Protein AF-A0A1Q7JZ02-F1 (afdb_monomer_lite)

Foldseek 3Di:
DFPPPPDDQPVCQVVLVVCVVVVDDSVVSCVVVVVPDPSSSCCNVPDDCCVVVCVVVVVVVVVVVVVVVVVVD

Secondary structure (DSSP, 8-state):
--TTT----HHHHHHHHHHHHTT--HHHHHHHTT--SHHHHHHHHT----HHHHHHHHHHHHHHHHHHHHHH-

Structure (mmCIF, N/CA/C/O backbone):
data_AF-A0A1Q7JZ02-F1
#
_entry.id   AF-A0A1Q7JZ02-F1
#
loop_
_atom_site.group_PDB
_atom_site.id
_atom_site.type_symbol
_atom_site.label_atom_id
_atom_site.label_alt_id
_atom_site.label_comp_id
_atom_site.label_asym_id
_atom_site.label_entity_id
_atom_site.label_seq_id
_atom_site.pdbx_PDB_ins_code
_atom_site.Cartn_x
_atom_site.Cartn_y
_atom_site.Cartn_z
_atom_site.occupancy
_atom_site.B_iso_or_equiv
_atom_site.auth_seq_id
_atom_site.auth_comp_id
_atom_site.auth_asym_id
_atom_site.auth_atom_id
_atom_site.pdbx_PDB_model_num
ATOM 1 N N . ARG A 1 1 ? 6.918 3.612 5.011 1.00 90.06 1 ARG A N 1
ATOM 2 C CA . ARG A 1 1 ? 6.528 4.179 6.332 1.00 90.06 1 ARG A CA 1
ATOM 3 C C . ARG A 1 1 ? 5.215 4.940 6.167 1.00 90.06 1 ARG A C 1
ATOM 5 O O . AR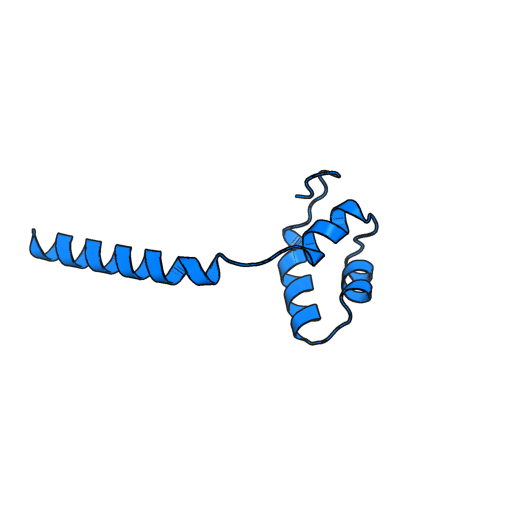G A 1 1 ? 4.880 5.269 5.037 1.00 90.06 1 ARG A O 1
ATOM 12 N N . CYS A 1 2 ? 4.472 5.211 7.240 1.00 93.25 2 CYS A N 1
ATOM 13 C CA . CYS A 1 2 ? 3.284 6.071 7.167 1.00 93.25 2 CYS A CA 1
ATOM 14 C C . CYS A 1 2 ? 3.662 7.543 7.000 1.00 93.25 2 CYS A C 1
ATOM 16 O O . CYS A 1 2 ? 4.529 8.023 7.727 1.00 93.25 2 CYS A O 1
ATOM 18 N N . PHE A 1 3 ? 2.947 8.268 6.137 1.00 92.25 3 PHE A N 1
ATOM 19 C CA . PHE A 1 3 ? 3.161 9.703 5.930 1.00 92.25 3 PHE A CA 1
ATOM 20 C C . PHE A 1 3 ? 2.858 10.562 7.163 1.00 92.25 3 PHE A C 1
ATOM 22 O O . PHE A 1 3 ? 3.518 11.569 7.372 1.00 92.25 3 PHE A O 1
ATOM 29 N N . THR A 1 4 ? 1.885 10.171 7.991 1.00 93.81 4 THR A N 1
ATOM 30 C CA . THR A 1 4 ? 1.493 10.956 9.175 1.00 93.81 4 THR A CA 1
ATOM 31 C C . THR A 1 4 ? 2.191 10.474 10.442 1.00 93.81 4 THR A C 1
ATOM 33 O O . THR A 1 4 ? 2.789 11.263 11.159 1.00 93.81 4 THR A O 1
ATOM 36 N N . CYS A 1 5 ? 2.090 9.173 10.750 1.00 94.19 5 CYS A N 1
ATOM 37 C CA . CYS A 1 5 ? 2.552 8.615 12.026 1.00 94.19 5 CYS A CA 1
ATOM 38 C C . CYS A 1 5 ? 4.035 8.206 12.013 1.00 94.19 5 CYS A C 1
ATOM 40 O O . CYS A 1 5 ? 4.572 7.871 13.061 1.00 94.19 5 CYS A O 1
ATOM 42 N N . GLY A 1 6 ? 4.682 8.137 10.844 1.00 91.75 6 GLY A N 1
ATOM 43 C CA . GLY A 1 6 ? 6.065 7.666 10.708 1.00 91.75 6 GLY A CA 1
ATOM 44 C C . GLY A 1 6 ? 6.281 6.162 10.942 1.00 91.75 6 GLY A C 1
ATOM 45 O O . GLY A 1 6 ? 7.351 5.655 10.605 1.00 91.75 6 GLY A O 1
ATOM 46 N N . ASN A 1 7 ? 5.280 5.426 11.444 1.00 91.69 7 ASN A N 1
ATOM 47 C CA . ASN A 1 7 ? 5.389 3.988 11.714 1.00 91.69 7 ASN A CA 1
ATOM 48 C C . ASN A 1 7 ? 5.803 3.169 10.480 1.00 91.69 7 ASN A C 1
ATOM 50 O O . ASN A 1 7 ? 5.510 3.520 9.326 1.00 91.69 7 ASN A O 1
ATOM 54 N N . LEU A 1 8 ? 6.454 2.035 10.748 1.00 91.38 8 LEU A N 1
ATOM 55 C CA . LEU A 1 8 ? 6.763 1.016 9.752 1.00 91.38 8 LEU A CA 1
ATOM 56 C C . LEU A 1 8 ? 5.468 0.349 9.256 1.00 91.38 8 LEU A C 1
ATOM 58 O O . LEU A 1 8 ? 4.538 0.128 10.029 1.00 91.38 8 LEU A O 1
ATOM 62 N N . ILE A 1 9 ? 5.391 0.147 7.941 1.00 92.50 9 ILE A N 1
ATOM 63 C CA . ILE A 1 9 ? 4.188 -0.301 7.212 1.00 92.50 9 ILE A CA 1
ATOM 64 C C . ILE A 1 9 ? 4.567 -1.251 6.073 1.00 92.50 9 ILE A C 1
ATOM 66 O O . ILE A 1 9 ? 3.821 -2.172 5.764 1.00 92.50 9 ILE A O 1
ATOM 70 N N . ALA A 1 10 ? 5.706 -0.994 5.419 1.00 90.38 10 ALA A N 1
ATOM 71 C CA . ALA A 1 10 ? 6.121 -1.714 4.219 1.00 90.38 10 ALA A CA 1
ATOM 72 C C . ALA A 1 10 ? 6.389 -3.206 4.479 1.00 90.38 10 ALA A C 1
ATOM 74 O O . ALA A 1 10 ? 6.125 -4.027 3.613 1.00 90.38 10 ALA A O 1
ATOM 75 N N . ASP A 1 11 ? 6.845 -3.547 5.684 1.00 92.81 11 ASP A N 1
ATOM 76 C CA . ASP A 1 11 ? 7.057 -4.917 6.160 1.00 92.81 11 ASP A CA 1
ATOM 77 C C . ASP A 1 11 ? 5.768 -5.754 6.149 1.00 92.81 11 ASP A C 1
ATOM 79 O O . ASP A 1 11 ? 5.790 -6.928 5.800 1.00 92.81 11 ASP A O 1
ATOM 83 N N . LYS A 1 12 ? 4.630 -5.136 6.475 1.00 91.50 12 LYS A N 1
ATOM 84 C CA . LYS A 1 12 ? 3.327 -5.809 6.613 1.00 91.50 12 LYS A CA 1
ATOM 85 C C . LYS A 1 12 ? 2.496 -5.821 5.330 1.00 91.50 12 LYS A C 1
ATOM 87 O O . LYS A 1 12 ? 1.431 -6.434 5.290 1.00 91.50 12 LYS A O 1
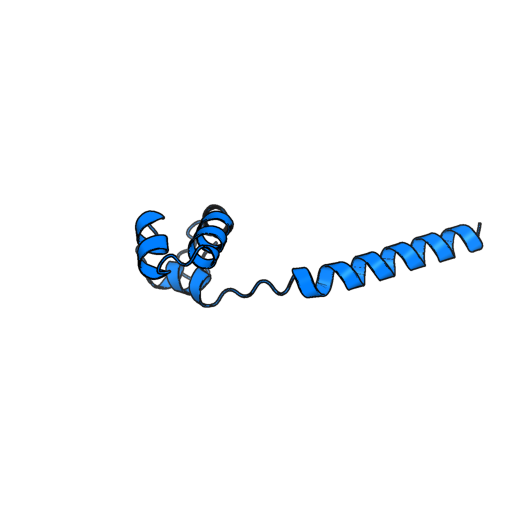ATOM 92 N N . TYR A 1 13 ? 2.942 -5.118 4.290 1.00 91.56 13 TYR A N 1
ATOM 93 C CA . TYR A 1 13 ? 2.158 -4.923 3.071 1.00 91.56 13 TYR A CA 1
ATOM 94 C C . TYR A 1 13 ? 1.926 -6.212 2.283 1.00 91.56 13 TYR A C 1
ATOM 96 O O . TYR A 1 13 ? 0.799 -6.474 1.867 1.00 91.56 13 TYR A O 1
ATOM 104 N N . ALA A 1 14 ? 2.963 -7.037 2.131 1.00 91.81 14 ALA A N 1
ATOM 105 C CA . ALA A 1 14 ? 2.860 -8.299 1.405 1.00 91.81 14 ALA A CA 1
ATOM 106 C C . ALA A 1 14 ? 1.842 -9.252 2.058 1.00 91.81 14 ALA A C 1
ATOM 108 O O . ALA A 1 14 ? 0.982 -9.809 1.378 1.00 91.81 14 ALA A O 1
ATOM 109 N N . GLU A 1 15 ? 1.890 -9.384 3.386 1.00 93.44 15 GLU A N 1
ATOM 110 C CA . GLU A 1 15 ? 0.960 -10.222 4.150 1.00 93.44 15 GLU A CA 1
ATOM 111 C C . GLU A 1 15 ? -0.485 -9.712 4.047 1.00 93.44 15 GLU A C 1
ATOM 113 O O . GLU A 1 15 ? -1.397 -10.497 3.784 1.00 93.44 15 GLU A O 1
ATOM 118 N N . TYR A 1 16 ? -0.690 -8.395 4.171 1.00 93.56 16 TYR A N 1
ATOM 119 C CA . TYR A 1 16 ? -1.998 -7.768 3.971 1.00 93.56 16 TYR A CA 1
ATOM 120 C C . TYR A 1 16 ? -2.554 -8.035 2.563 1.00 93.56 16 TYR A C 1
ATOM 122 O O . TYR A 1 16 ? -3.689 -8.490 2.431 1.00 93.56 16 TYR A O 1
ATOM 130 N N . SER A 1 17 ? -1.754 -7.797 1.516 1.00 92.69 17 SER A N 1
ATOM 131 C CA . SER A 1 17 ? -2.164 -7.981 0.115 1.00 92.69 17 SER A CA 1
ATOM 132 C C . SER A 1 17 ? -2.569 -9.430 -0.163 1.00 92.69 17 SER A C 1
ATOM 134 O O . SER A 1 17 ? -3.613 -9.674 -0.765 1.00 92.69 17 SER A O 1
ATOM 136 N N . ASN A 1 18 ? -1.804 -10.402 0.342 1.00 93.88 18 ASN A N 1
ATOM 137 C CA . ASN A 1 18 ? -2.097 -11.822 0.151 1.00 93.88 18 ASN A CA 1
ATOM 138 C C . ASN A 1 18 ? -3.392 -12.259 0.850 1.00 93.88 18 ASN A C 1
ATOM 140 O O . ASN A 1 18 ? -4.202 -12.951 0.236 1.00 93.88 18 ASN A O 1
ATOM 144 N N . ARG A 1 19 ? -3.626 -11.832 2.098 1.00 94.56 19 ARG A N 1
ATOM 145 C CA . ARG A 1 19 ? -4.856 -12.178 2.837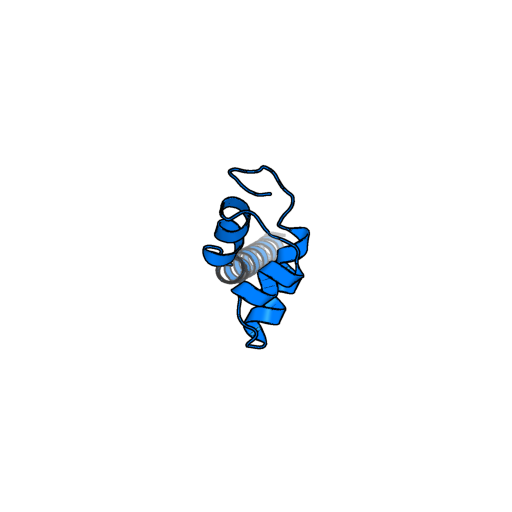 1.00 94.56 19 ARG A CA 1
ATOM 146 C C . ARG A 1 19 ? -6.102 -11.537 2.238 1.00 94.56 19 ARG A C 1
ATOM 148 O O . ARG A 1 19 ? -7.124 -12.200 2.091 1.00 94.56 19 ARG A O 1
ATOM 155 N N . VAL A 1 20 ? -6.006 -10.276 1.818 1.00 92.94 20 VAL A N 1
ATOM 156 C CA . VAL A 1 20 ? -7.118 -9.595 1.140 1.00 92.94 20 VAL A CA 1
ATOM 157 C C . VAL A 1 20 ? -7.421 -10.258 -0.207 1.00 92.94 20 VAL A C 1
ATOM 159 O O . VAL A 1 20 ? -8.585 -10.478 -0.530 1.00 92.94 20 VAL A O 1
ATOM 162 N N . LYS A 1 21 ? -6.396 -10.660 -0.972 1.00 91.69 21 LYS A N 1
ATOM 163 C CA . LYS A 1 21 ? -6.576 -11.436 -2.214 1.00 91.69 21 LYS A CA 1
ATOM 164 C C . LYS A 1 21 ? -7.174 -12.825 -1.968 1.00 91.69 21 LYS A C 1
ATOM 166 O O . LYS A 1 21 ? -7.888 -13.323 -2.831 1.00 91.69 21 LYS A O 1
ATOM 171 N N . ALA A 1 22 ? -6.926 -13.426 -0.804 1.00 94.88 22 ALA A N 1
ATOM 172 C CA . ALA A 1 22 ? -7.552 -14.681 -0.385 1.00 94.88 22 ALA A CA 1
ATOM 173 C C . ALA A 1 22 ? -9.036 -14.528 0.015 1.00 94.88 22 ALA A C 1
ATOM 175 O O . ALA A 1 22 ? -9.701 -15.529 0.271 1.00 94.88 22 ALA A O 1
ATOM 176 N N . GLY A 1 23 ? -9.570 -13.300 0.044 1.00 93.94 23 GLY A N 1
ATOM 177 C CA . GLY A 1 23 ? -10.972 -13.016 0.354 1.00 93.94 23 GLY A CA 1
ATOM 178 C C . GLY A 1 23 ? -11.246 -12.700 1.825 1.00 93.94 23 GLY A C 1
ATOM 179 O O . GLY A 1 23 ? -12.409 -12.616 2.218 1.00 93.94 23 GLY A O 1
ATOM 180 N N . GLU A 1 24 ? -10.211 -12.514 2.650 1.00 93.75 24 GLU A N 1
ATOM 181 C CA . GLU A 1 24 ? -10.394 -12.042 4.023 1.00 93.75 24 GLU A CA 1
ATOM 182 C C . GLU A 1 24 ? -10.801 -10.561 4.063 1.00 93.75 24 GLU A C 1
ATOM 184 O O . GLU A 1 24 ? -10.372 -9.745 3.245 1.00 93.75 24 GLU A O 1
ATOM 189 N N . ASP A 1 25 ? -11.604 -10.200 5.066 1.00 93.50 25 ASP A N 1
ATOM 190 C CA . ASP A 1 25 ? -12.037 -8.819 5.271 1.00 93.50 25 ASP A CA 1
ATOM 191 C C . ASP A 1 25 ? -10.842 -7.897 5.610 1.00 93.50 25 ASP A C 1
ATOM 193 O O . ASP A 1 25 ? -10.147 -8.134 6.609 1.00 93.50 25 ASP A O 1
ATOM 197 N N . PRO A 1 26 ? -10.613 -6.808 4.848 1.00 91.88 26 PRO A N 1
ATOM 198 C CA . PRO A 1 26 ? -9.470 -5.921 5.048 1.00 91.88 26 PRO A CA 1
ATOM 199 C C . PRO A 1 26 ? -9.365 -5.340 6.461 1.00 91.88 26 PRO A C 1
ATOM 201 O O . PRO A 1 26 ? -8.253 -5.143 6.961 1.00 91.88 26 PRO A O 1
ATOM 204 N N . ALA A 1 27 ? -10.496 -5.057 7.121 1.00 92.00 27 ALA A N 1
ATOM 205 C CA . ALA A 1 27 ? -10.491 -4.494 8.468 1.00 92.00 27 ALA A CA 1
ATOM 206 C C . ALA A 1 27 ? -9.937 -5.498 9.486 1.00 92.00 27 ALA A C 1
ATOM 208 O O . ALA A 1 27 ? -9.005 -5.160 10.223 1.00 92.00 27 ALA A O 1
ATOM 209 N N . LYS A 1 28 ? -10.418 -6.748 9.445 1.00 93.56 28 LYS A N 1
ATOM 210 C CA . LYS A 1 28 ? -9.910 -7.843 10.288 1.00 93.56 28 LYS A CA 1
ATOM 211 C C . LYS A 1 28 ? -8.434 -8.138 10.039 1.00 93.56 28 LYS A C 1
ATOM 213 O O . LYS A 1 28 ? -7.678 -8.329 10.993 1.00 93.56 28 LYS A O 1
ATOM 218 N N . VAL A 1 29 ? -7.994 -8.119 8.779 1.00 94.25 29 VAL A N 1
ATOM 219 C CA . VAL A 1 29 ? -6.577 -8.318 8.441 1.00 94.25 29 VAL A CA 1
ATOM 220 C C . VAL A 1 29 ? -5.721 -7.211 9.064 1.00 94.25 29 VAL A C 1
ATOM 222 O O . VAL A 1 29 ? -4.734 -7.504 9.740 1.00 94.25 29 VAL A O 1
ATOM 225 N N . MET A 1 30 ? -6.115 -5.942 8.922 1.00 91.94 30 MET A N 1
ATOM 226 C CA . MET A 1 30 ? -5.394 -4.817 9.536 1.00 91.94 30 MET A CA 1
ATOM 227 C C . MET A 1 30 ? -5.364 -4.891 11.071 1.00 91.94 30 MET A C 1
ATOM 229 O O . MET A 1 30 ? -4.351 -4.527 11.680 1.00 91.94 30 MET A O 1
ATOM 233 N N . ASP A 1 31 ? -6.441 -5.378 11.692 1.00 92.56 31 ASP A N 1
ATOM 234 C CA . ASP A 1 31 ? -6.512 -5.598 13.140 1.00 92.56 31 ASP A CA 1
ATOM 235 C C . ASP A 1 31 ? -5.548 -6.698 13.593 1.00 92.56 31 ASP A C 1
ATOM 237 O O . ASP A 1 31 ? -4.793 -6.491 14.546 1.00 92.56 31 ASP A O 1
ATOM 241 N N . SER A 1 32 ? -5.494 -7.817 12.863 1.00 93.56 32 SER A N 1
ATOM 242 C CA . SER A 1 32 ? -4.564 -8.922 13.135 1.00 93.56 32 SER A CA 1
ATOM 243 C C . SER A 1 32 ? -3.093 -8.497 13.025 1.00 93.56 32 SER A C 1
ATOM 245 O O . SER A 1 32 ? -2.257 -8.910 13.824 1.00 93.56 32 SER A O 1
ATOM 247 N 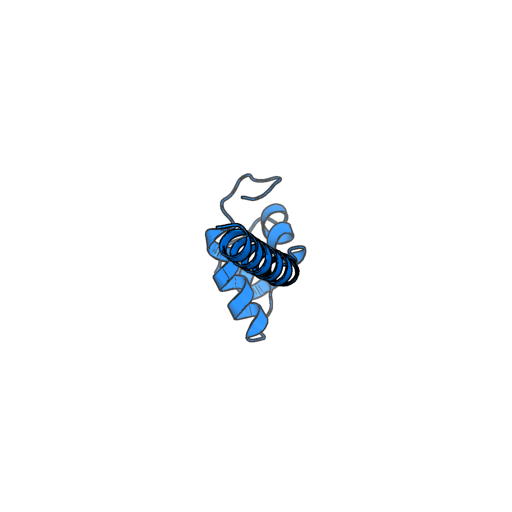N . LEU A 1 33 ? -2.786 -7.579 12.100 1.00 91.44 33 LEU A N 1
ATOM 248 C CA . LEU A 1 33 ? -1.452 -7.003 11.888 1.00 91.44 33 LEU A CA 1
ATOM 249 C C . LEU A 1 33 ? -1.100 -5.887 12.892 1.00 91.44 33 LEU A C 1
ATOM 251 O O . LEU A 1 33 ? -0.046 -5.241 12.784 1.00 91.44 33 LEU A O 1
ATOM 255 N N . ASN A 1 34 ? -1.966 -5.656 13.885 1.00 90.88 34 ASN A N 1
ATOM 256 C CA . ASN A 1 34 ? -1.819 -4.667 14.950 1.00 90.88 34 ASN A CA 1
ATOM 257 C C . ASN A 1 34 ? -1.725 -3.212 14.437 1.00 90.88 34 ASN A C 1
ATOM 259 O O . ASN A 1 34 ? -1.055 -2.359 15.029 1.00 90.88 34 ASN A O 1
ATOM 263 N N . ILE A 1 35 ? -2.385 -2.898 13.317 1.00 91.50 35 ILE A N 1
ATOM 264 C CA . ILE A 1 35 ? -2.399 -1.552 12.727 1.00 91.50 35 ILE A CA 1
ATOM 265 C C . ILE A 1 35 ? -3.579 -0.773 13.308 1.00 91.50 35 ILE A C 1
ATOM 267 O O . ILE A 1 35 ? -4.630 -0.659 12.697 1.00 91.50 35 ILE A O 1
ATOM 271 N N . LYS A 1 36 ? -3.421 -0.206 14.507 1.00 88.25 36 LYS A N 1
ATOM 272 C CA . LYS A 1 36 ? -4.555 0.416 15.218 1.00 88.25 36 LYS A CA 1
ATOM 273 C C . LYS A 1 36 ? -4.968 1.784 14.666 1.00 88.25 36 LYS A C 1
ATOM 275 O O . LYS A 1 36 ? -6.157 2.055 14.515 1.00 88.25 36 LYS A O 1
ATOM 280 N N . ARG A 1 37 ? -4.001 2.659 14.363 1.00 93.00 37 ARG A N 1
ATOM 281 C CA . ARG A 1 37 ? -4.268 4.068 14.010 1.00 93.00 37 ARG A CA 1
ATOM 282 C C . ARG A 1 37 ? -4.805 4.205 12.585 1.00 93.00 37 ARG A C 1
ATOM 284 O O . ARG A 1 37 ? -4.197 3.692 11.646 1.00 93.00 37 ARG A O 1
ATOM 291 N N . TYR A 1 38 ? -5.860 5.001 12.417 1.00 93.62 38 TYR A N 1
ATOM 292 C CA . TYR A 1 38 ? -6.493 5.259 11.118 1.00 93.62 38 TYR A CA 1
ATOM 293 C C . TYR A 1 38 ? -5.513 5.813 10.068 1.00 93.62 38 TYR A C 1
ATOM 295 O O . TYR A 1 38 ? -5.558 5.416 8.907 1.00 93.62 38 TYR A O 1
ATOM 303 N N . CYS A 1 39 ? -4.572 6.676 10.471 1.00 94.62 39 CYS A N 1
ATOM 304 C CA . CYS A 1 39 ? -3.591 7.269 9.561 1.00 94.62 39 CYS A CA 1
ATOM 305 C C . CYS A 1 39 ? -2.645 6.223 8.959 1.00 94.62 39 CYS A C 1
ATOM 307 O O . CYS A 1 39 ? -2.294 6.301 7.783 1.00 94.62 39 CYS A O 1
ATOM 309 N N . CYS A 1 40 ? -2.276 5.214 9.749 1.00 93.25 40 CYS A N 1
ATOM 310 C CA . CYS A 1 40 ? -1.444 4.118 9.290 1.00 93.25 40 CYS A CA 1
ATOM 311 C C . CYS A 1 40 ? -2.293 3.105 8.462 1.00 93.25 40 CYS A C 1
ATOM 313 O O . CYS A 1 40 ? -1.773 2.549 7.502 1.00 93.25 40 CYS A O 1
ATOM 315 N N . ARG A 1 41 ? -3.604 2.937 8.737 1.00 93.50 41 ARG A N 1
ATOM 316 C CA . ARG A 1 41 ? -4.539 2.108 7.928 1.00 93.50 41 ARG A CA 1
ATOM 317 C C . ARG A 1 41 ? -4.830 2.673 6.538 1.00 93.50 41 ARG A C 1
ATOM 319 O O . ARG A 1 41 ? -4.838 1.925 5.566 1.00 93.50 41 ARG A O 1
ATOM 326 N N . ARG A 1 42 ? -5.011 3.996 6.431 1.00 93.69 42 ARG A N 1
ATOM 327 C CA . ARG A 1 42 ? -5.194 4.719 5.156 1.00 93.69 42 ARG A CA 1
ATOM 328 C C . ARG A 1 42 ? -4.170 4.285 4.107 1.00 93.69 42 ARG A C 1
ATOM 330 O O . ARG A 1 42 ? -4.530 4.106 2.954 1.00 93.69 42 ARG A O 1
ATOM 337 N N . MET A 1 43 ? -2.918 4.095 4.527 1.00 92.69 43 MET A N 1
ATOM 338 C CA . MET A 1 43 ? -1.824 3.702 3.639 1.00 92.69 43 MET A CA 1
ATOM 339 C C . MET A 1 43 ? -2.072 2.380 2.917 1.00 92.69 43 MET A C 1
ATOM 341 O O . MET A 1 43 ? -1.624 2.242 1.789 1.00 92.69 43 MET A O 1
ATOM 345 N N . PHE A 1 44 ? -2.763 1.428 3.548 1.00 91.56 44 PHE A N 1
ATOM 346 C CA . PHE A 1 44 ? -3.085 0.136 2.944 1.00 91.56 44 PHE A CA 1
ATOM 347 C C . PHE A 1 44 ? -4.308 0.239 2.034 1.00 91.56 44 PHE A C 1
ATOM 349 O O . PHE A 1 44 ? -4.272 -0.237 0.903 1.00 91.56 44 PHE A O 1
ATOM 356 N N . ILE A 1 45 ? -5.361 0.915 2.501 1.00 90.44 45 ILE A N 1
ATOM 357 C CA . ILE A 1 45 ? -6.632 1.046 1.773 1.00 90.44 45 ILE A CA 1
ATOM 358 C C . ILE A 1 45 ? -6.443 1.792 0.447 1.00 90.44 45 ILE A C 1
ATOM 360 O O . ILE A 1 45 ? -6.998 1.389 -0.566 1.00 90.44 45 ILE A O 1
ATOM 364 N 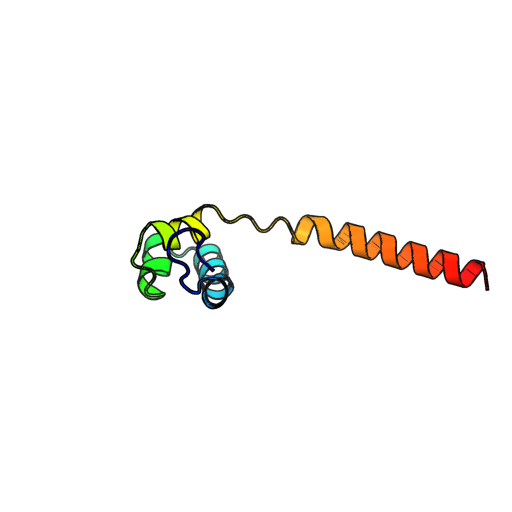N . SER A 1 46 ? -5.652 2.869 0.439 1.00 90.25 46 SER A N 1
ATOM 365 C CA . SER A 1 46 ? -5.438 3.693 -0.757 1.00 90.25 46 SER A CA 1
ATOM 366 C C . SER A 1 46 ? -4.226 3.270 -1.592 1.00 90.25 46 SER A C 1
ATOM 368 O O . SER A 1 46 ? -3.817 4.017 -2.479 1.00 90.25 46 SER A O 1
ATOM 370 N N . SER A 1 47 ? -3.578 2.149 -1.267 1.00 89.81 47 SER A N 1
ATOM 371 C CA . SER A 1 47 ? -2.409 1.687 -2.021 1.00 89.81 47 SER A CA 1
ATOM 372 C C . SER A 1 47 ? -2.828 1.024 -3.330 1.00 89.81 47 SER A C 1
ATOM 374 O O . SER A 1 47 ? -3.736 0.198 -3.353 1.00 89.81 47 SER A O 1
ATOM 376 N N . ILE A 1 48 ? -2.141 1.373 -4.416 1.00 90.69 48 ILE A N 1
ATOM 377 C CA . ILE A 1 48 ? -2.291 0.731 -5.723 1.00 90.69 48 ILE A CA 1
ATOM 378 C C . ILE A 1 48 ? -0.888 0.400 -6.230 1.00 90.69 48 ILE A C 1
ATOM 380 O O . ILE A 1 48 ? -0.023 1.274 -6.303 1.00 90.69 48 ILE A O 1
ATOM 384 N N . GLU A 1 49 ? -0.657 -0.864 -6.580 1.00 89.69 49 GLU A N 1
ATOM 385 C CA . GLU A 1 49 ? 0.624 -1.347 -7.100 1.00 89.69 49 GLU A CA 1
ATOM 386 C C . GLU A 1 49 ? 0.702 -1.133 -8.622 1.00 89.69 49 GLU A C 1
ATOM 388 O O . GLU A 1 49 ? 0.476 -2.047 -9.411 1.00 89.69 49 GLU A O 1
ATOM 393 N N . THR A 1 50 ? 1.029 0.085 -9.062 1.00 92.56 50 THR A N 1
ATOM 394 C CA . THR A 1 50 ? 1.210 0.393 -10.499 1.00 92.56 50 THR A CA 1
ATOM 395 C C . THR A 1 50 ? 2.537 -0.111 -11.066 1.00 92.56 50 THR A C 1
ATOM 397 O O . THR A 1 50 ? 2.712 -0.177 -12.281 1.00 92.56 50 THR A O 1
ATOM 400 N N . ILE A 1 51 ? 3.473 -0.509 -10.200 1.00 92.69 51 ILE A N 1
ATOM 401 C CA . ILE A 1 51 ? 4.820 -0.927 -10.594 1.00 92.69 51 ILE A CA 1
ATOM 402 C C . ILE A 1 51 ? 4.815 -2.107 -11.574 1.00 92.69 51 ILE A C 1
ATOM 404 O O . ILE A 1 51 ? 5.584 -2.107 -12.532 1.00 92.69 51 ILE A O 1
ATOM 408 N N . TYR A 1 52 ? 3.892 -3.058 -11.413 1.00 92.19 52 TYR A N 1
ATOM 409 C CA . TYR A 1 52 ? 3.783 -4.221 -12.298 1.00 92.19 52 TYR A CA 1
ATOM 410 C C . TYR A 1 52 ? 3.391 -3.860 -13.735 1.00 92.19 52 TYR A C 1
ATOM 412 O O . TYR A 1 52 ? 3.704 -4.609 -14.653 1.00 92.19 52 TYR A O 1
ATOM 420 N N . GLN A 1 53 ? 2.750 -2.709 -13.951 1.00 92.94 53 GLN A N 1
ATOM 421 C CA . GLN A 1 53 ? 2.418 -2.229 -15.296 1.00 92.94 53 GLN A CA 1
ATOM 422 C C . GLN A 1 53 ? 3.640 -1.619 -15.995 1.00 92.94 53 GLN A C 1
ATOM 424 O O . GLN A 1 53 ? 3.743 -1.649 -17.217 1.00 92.94 53 GLN A O 1
ATOM 429 N N . ILE A 1 54 ? 4.572 -1.069 -15.216 1.00 94.81 54 ILE A N 1
ATOM 430 C CA . ILE A 1 54 ? 5.717 -0.303 -15.710 1.00 94.81 54 ILE A CA 1
ATOM 431 C C . ILE A 1 54 ? 6.931 -1.210 -15.968 1.00 94.81 54 ILE A C 1
ATOM 433 O O . ILE A 1 54 ? 7.676 -0.979 -16.920 1.00 94.81 54 ILE A O 1
ATOM 437 N N . ILE A 1 55 ? 7.125 -2.259 -15.161 1.00 95.81 55 ILE A N 1
ATOM 438 C CA . ILE A 1 55 ? 8.261 -3.193 -15.280 1.00 95.81 55 ILE A CA 1
ATOM 439 C C . ILE A 1 55 ? 8.451 -3.744 -16.712 1.00 95.81 55 ILE A C 1
ATOM 441 O O . ILE A 1 55 ? 9.562 -3.616 -17.233 1.00 95.81 55 ILE A O 1
ATOM 445 N N . PRO A 1 56 ? 7.416 -4.271 -17.402 1.00 95.38 56 PRO A N 1
ATOM 446 C CA . PRO A 1 56 ? 7.585 -4.873 -18.728 1.00 95.38 56 PRO A CA 1
ATOM 447 C C . PRO A 1 56 ? 8.117 -3.892 -19.777 1.00 95.38 56 PRO A C 1
ATOM 449 O O . PRO A 1 56 ? 8.861 -4.275 -20.679 1.00 95.38 56 PRO A O 1
ATOM 452 N N . TYR A 1 57 ? 7.764 -2.610 -19.649 1.00 95.25 57 TYR A N 1
ATOM 453 C CA . TYR A 1 57 ? 8.232 -1.564 -20.553 1.00 95.25 57 TYR A CA 1
ATOM 454 C C . TYR A 1 57 ? 9.743 -1.343 -20.421 1.00 95.25 57 TYR A C 1
ATOM 456 O O . TYR A 1 57 ? 10.459 -1.306 -21.423 1.00 95.25 57 TYR A O 1
ATOM 464 N N . TYR A 1 58 ? 10.248 -1.260 -19.188 1.00 94.06 58 TYR A N 1
ATOM 465 C CA . TYR A 1 58 ? 11.682 -1.105 -18.941 1.00 94.06 58 TYR A CA 1
ATOM 466 C C . TYR A 1 58 ? 12.480 -2.356 -19.314 1.00 94.06 58 TYR A C 1
ATOM 468 O O . TYR A 1 58 ? 13.596 -2.235 -19.819 1.00 94.06 58 TYR A O 1
ATOM 476 N N . GLU A 1 59 ? 11.920 -3.550 -19.122 1.00 94.06 59 GLU A N 1
ATOM 477 C CA . GLU A 1 59 ? 12.547 -4.794 -19.574 1.00 94.06 59 GLU A CA 1
ATOM 478 C C . GLU A 1 59 ? 12.677 -4.846 -21.100 1.00 94.06 59 GLU A C 1
ATOM 480 O O . GLU A 1 59 ? 13.750 -5.167 -21.613 1.00 94.06 59 GLU A O 1
ATOM 485 N N . ALA A 1 60 ? 11.619 -4.481 -21.828 1.00 94.25 60 ALA A N 1
ATOM 486 C CA . ALA A 1 60 ? 11.631 -4.435 -23.288 1.00 94.25 60 ALA A CA 1
ATOM 487 C C . ALA A 1 60 ? 12.626 -3.396 -23.829 1.00 94.25 60 ALA A C 1
ATOM 489 O O . ALA A 1 60 ? 13.384 -3.694 -24.753 1.00 94.25 60 ALA A O 1
ATOM 490 N N . LEU A 1 61 ? 12.672 -2.201 -23.228 1.00 94.69 61 LEU A N 1
ATOM 491 C CA . LEU A 1 61 ? 13.664 -1.179 -23.572 1.00 94.69 61 LEU A CA 1
ATOM 492 C C . LEU A 1 61 ? 15.091 -1.683 -23.352 1.00 94.69 61 LEU A C 1
ATOM 494 O O . LEU A 1 61 ? 15.933 -1.539 -24.234 1.00 94.69 61 LEU A O 1
ATOM 498 N N . ARG A 1 62 ? 15.359 -2.307 -22.199 1.00 93.62 62 ARG A N 1
ATOM 499 C CA . ARG A 1 62 ? 16.694 -2.815 -21.866 1.00 93.62 62 ARG A CA 1
ATOM 500 C C . ARG A 1 62 ? 17.155 -3.901 -22.838 1.00 93.62 62 ARG A C 1
ATOM 502 O O . ARG A 1 62 ? 18.317 -3.881 -23.229 1.00 93.62 62 ARG A O 1
ATOM 509 N N . ARG A 1 63 ? 16.255 -4.803 -23.254 1.00 93.56 63 ARG A N 1
ATOM 510 C CA . ARG A 1 63 ? 16.540 -5.833 -24.271 1.00 93.56 63 ARG A CA 1
ATOM 511 C C . ARG A 1 63 ? 16.896 -5.215 -25.623 1.00 93.56 63 ARG A C 1
ATOM 513 O O . ARG A 1 63 ? 17.946 -5.536 -26.169 1.00 93.56 63 ARG A O 1
ATOM 520 N N . ARG A 1 64 ? 16.100 -4.252 -26.102 1.00 92.62 64 ARG A N 1
ATOM 521 C CA . ARG A 1 64 ? 16.408 -3.540 -27.354 1.00 92.62 64 ARG A CA 1
ATOM 522 C C . ARG A 1 64 ? 17.743 -2.808 -27.300 1.00 92.62 64 ARG A C 1
ATOM 524 O O . ARG A 1 64 ? 18.491 -2.835 -28.265 1.00 92.62 64 ARG A O 1
ATOM 531 N N . MET A 1 65 ? 18.059 -2.158 -26.181 1.00 92.31 65 MET A N 1
ATOM 532 C CA . MET A 1 65 ? 19.348 -1.479 -26.030 1.00 92.31 65 MET A CA 1
ATOM 533 C C . MET A 1 65 ? 20.522 -2.460 -26.092 1.00 92.31 65 MET A C 1
ATOM 535 O O . MET A 1 65 ? 21.523 -2.141 -26.722 1.00 92.31 65 MET A O 1
ATOM 539 N N . SER A 1 66 ? 20.405 -3.649 -25.484 1.00 92.50 66 SER A N 1
ATOM 540 C CA . SER A 1 66 ? 21.453 -4.674 -25.590 1.00 92.50 66 SER A CA 1
ATOM 541 C C . SER A 1 66 ? 21.594 -5.246 -27.001 1.00 92.50 66 SER A C 1
ATOM 543 O O . SER A 1 66 ? 22.717 -5.484 -27.427 1.00 92.50 66 SER A O 1
ATOM 545 N N . GLU A 1 67 ? 20.486 -5.425 -27.726 1.00 93.44 67 GLU A N 1
ATOM 546 C CA . GLU A 1 67 ? 20.498 -5.865 -29.129 1.00 93.44 67 GLU A CA 1
ATOM 547 C C . GLU A 1 67 ? 21.222 -4.834 -30.007 1.00 93.44 67 GLU A C 1
ATOM 549 O O . GLU A 1 67 ? 22.192 -5.166 -30.680 1.00 93.44 67 GLU A O 1
ATOM 554 N N . ILE A 1 68 ? 20.845 -3.556 -29.898 1.00 92.12 68 ILE A N 1
ATOM 555 C CA . ILE A 1 68 ? 21.485 -2.454 -30.633 1.00 92.12 68 ILE A CA 1
ATOM 556 C C . ILE A 1 68 ? 22.980 -2.364 -30.308 1.00 92.12 68 ILE A C 1
ATOM 558 O O . ILE A 1 68 ? 23.795 -2.174 -31.202 1.00 92.12 68 ILE A O 1
ATOM 562 N N . GLN A 1 69 ? 23.361 -2.513 -29.038 1.00 87.44 69 GLN A N 1
ATOM 563 C CA . GLN A 1 69 ? 24.768 -2.496 -28.638 1.00 87.44 69 GLN A CA 1
ATOM 564 C C . GLN A 1 69 ? 25.559 -3.628 -29.315 1.00 87.44 69 GLN A C 1
ATOM 566 O O . GLN A 1 69 ? 26.657 -3.383 -29.799 1.00 87.44 69 GLN A O 1
ATOM 571 N N . SER A 1 70 ? 24.986 -4.834 -29.390 1.00 88.31 70 SER A N 1
ATOM 572 C CA . SER A 1 70 ? 25.624 -5.984 -30.043 1.00 88.31 70 SER A CA 1
ATOM 573 C C . SER A 1 70 ? 25.701 -5.885 -31.567 1.00 88.31 70 SER A C 1
ATOM 575 O O . SER A 1 70 ? 26.494 -6.589 -32.172 1.00 88.31 70 SER A O 1
ATOM 577 N N . GLU A 1 71 ? 24.876 -5.041 -32.188 1.00 87.31 71 GLU A N 1
ATOM 578 C CA . GLU A 1 71 ? 24.932 -4.760 -33.629 1.00 87.31 71 GLU A CA 1
ATOM 579 C C . GLU A 1 71 ? 25.961 -3.672 -33.980 1.00 87.31 71 GLU A C 1
ATOM 581 O O . GLU A 1 71 ? 26.349 -3.542 -35.140 1.00 87.31 71 GLU A O 1
ATOM 586 N N . ILE A 1 72 ? 26.351 -2.851 -32.998 1.00 86.69 72 ILE A N 1
ATOM 587 C CA . ILE A 1 72 ? 27.314 -1.752 -33.161 1.00 86.69 72 ILE A CA 1
ATOM 588 C C . ILE A 1 72 ? 28.762 -2.223 -32.926 1.00 86.69 72 ILE A C 1
ATOM 590 O O . ILE A 1 72 ? 29.680 -1.620 -33.486 1.00 86.69 72 ILE A O 1
ATOM 594 N N . GLU A 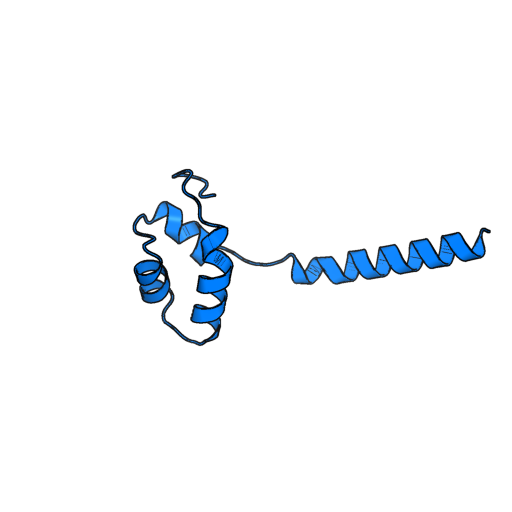1 73 ? 28.966 -3.261 -32.105 1.00 63.72 73 GLU A N 1
ATOM 595 C CA . GLU A 1 73 ? 30.243 -3.995 -31.976 1.00 63.72 73 GLU A CA 1
ATOM 596 C C . GLU A 1 73 ? 30.486 -4.949 -33.155 1.00 63.72 73 GLU A C 1
ATOM 598 O O . GLU A 1 73 ? 31.651 -5.002 -33.616 1.00 63.72 73 GLU A O 1
#

pLDDT: mean 92.04, std 3.83, range [63.72, 95.81]

Radius of gyration: 18.83 Å; chains: 1; bounding box: 42×26×49 Å

Sequence (73 aa):
RCFTCGNLIADKYAEYSNRVKAGEDPAKVMDSLNIKRYCCRRMFISSIETIYQIIPYYEALRRRMSEIQSEIE